Protein AF-A0A924XCR8-F1 (afdb_monomer_lite)

Secondary structure (DSSP, 8-state):
---HHHHHHHHHHHHHHHHHHS--------SS--HHHHHHS--S--

Sequence (46 aa):
RGDVAAVKAATDAGAAAARRVGELVSVHVIPRPHSSVDETLPIGIK

Foldseek 3Di:
DDAQVVLVVVQVVVQVVDVVVDDDPDTDDDRDDDPVCVVVDPPDDD

Structure (mmCIF, N/CA/C/O backbone):
data_AF-A0A924XCR8-F1
#
_entry.id   AF-A0A924XCR8-F1
#
loop_
_atom_site.group_PDB
_atom_site.id
_atom_site.type_symbol
_atom_site.label_atom_id
_atom_site.label_alt_id
_atom_site.label_comp_id
_atom_site.label_asym_id
_atom_site.label_entity_id
_atom_site.label_seq_id
_atom_site.pdbx_PDB_ins_code
_atom_site.Cartn_x
_atom_site.Cartn_y
_atom_site.Cartn_z
_atom_site.occupancy
_atom_site.B_iso_or_equiv
_atom_site.auth_seq_id
_atom_site.auth_comp_id
_atom_site.auth_asym_id
_atom_site.auth_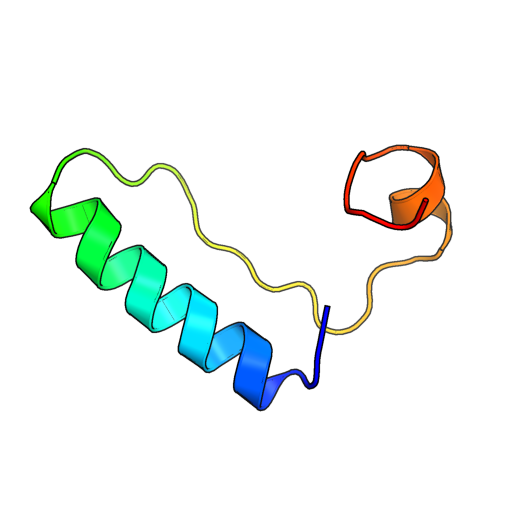atom_id
_atom_site.pdbx_PDB_model_num
ATOM 1 N N . ARG A 1 1 ? 6.902 -5.611 -2.566 1.00 75.75 1 ARG A N 1
ATOM 2 C CA . ARG A 1 1 ? 6.587 -5.783 -4.010 1.00 75.75 1 ARG A CA 1
ATOM 3 C C . ARG A 1 1 ? 5.809 -7.080 -4.198 1.00 75.75 1 ARG A C 1
ATOM 5 O O . ARG A 1 1 ? 5.951 -7.951 -3.353 1.00 75.75 1 ARG A O 1
ATOM 12 N N . GLY A 1 2 ? 4.998 -7.198 -5.248 1.00 84.19 2 GLY A N 1
ATOM 13 C CA . GLY A 1 2 ? 4.226 -8.405 -5.565 1.00 84.19 2 GLY A CA 1
ATOM 14 C C . GLY A 1 2 ? 3.477 -8.249 -6.888 1.00 84.19 2 GLY A C 1
ATOM 15 O O . GLY A 1 2 ? 3.632 -7.222 -7.553 1.00 84.19 2 GLY A O 1
ATOM 16 N N . ASP A 1 3 ? 2.654 -9.234 -7.247 1.00 91.25 3 ASP A N 1
ATOM 17 C CA . ASP A 1 3 ? 1.808 -9.160 -8.441 1.00 91.25 3 ASP A CA 1
ATOM 18 C C . ASP A 1 3 ? 0.845 -7.974 -8.362 1.00 91.25 3 ASP A C 1
ATOM 20 O O . ASP A 1 3 ? 0.352 -7.619 -7.288 1.00 91.25 3 ASP A O 1
ATOM 24 N N . VAL A 1 4 ? 0.535 -7.375 -9.513 1.00 92.50 4 VAL A N 1
ATOM 25 C CA . VAL A 1 4 ? -0.299 -6.163 -9.600 1.00 92.50 4 VAL A CA 1
ATOM 26 C C . VAL A 1 4 ? -1.636 -6.340 -8.876 1.00 92.50 4 VAL A C 1
ATOM 28 O O . VAL A 1 4 ? -2.091 -5.424 -8.194 1.00 92.50 4 VAL A O 1
ATOM 31 N N . ALA A 1 5 ? -2.240 -7.528 -8.973 1.00 91.38 5 ALA A N 1
ATOM 32 C CA . ALA A 1 5 ? -3.488 -7.848 -8.289 1.00 91.38 5 ALA A CA 1
ATOM 33 C C . ALA A 1 5 ? -3.336 -7.830 -6.758 1.00 91.38 5 ALA A C 1
ATOM 35 O O . ALA A 1 5 ? -4.155 -7.228 -6.065 1.00 91.38 5 ALA A O 1
ATOM 36 N N . ALA A 1 6 ? -2.262 -8.430 -6.237 1.00 94.12 6 ALA A N 1
ATOM 37 C CA . ALA A 1 6 ? -1.98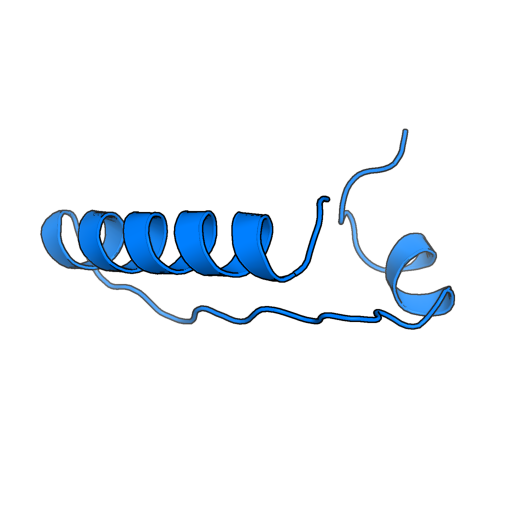6 -8.476 -4.805 1.00 94.12 6 ALA A CA 1
ATOM 38 C C . ALA A 1 6 ? -1.673 -7.081 -4.249 1.00 94.12 6 ALA A C 1
ATOM 40 O O . ALA A 1 6 ? -2.222 -6.682 -3.223 1.00 94.12 6 ALA A O 1
ATOM 41 N N . VAL A 1 7 ? -0.834 -6.312 -4.954 1.00 93.81 7 VAL A N 1
ATOM 42 C CA . VAL A 1 7 ? -0.476 -4.946 -4.546 1.00 93.81 7 VAL A CA 1
ATOM 43 C C . VAL A 1 7 ? -1.708 -4.045 -4.569 1.00 93.81 7 VAL A C 1
ATOM 45 O O . VAL A 1 7 ? -1.926 -3.300 -3.618 1.00 93.81 7 VAL A O 1
ATOM 48 N N . LYS A 1 8 ? -2.567 -4.149 -5.588 1.00 93.00 8 LYS A N 1
ATOM 49 C CA . LYS A 1 8 ? -3.818 -3.384 -5.638 1.00 93.00 8 LYS A CA 1
ATOM 50 C C . LYS A 1 8 ? -4.737 -3.709 -4.458 1.00 93.00 8 LYS A C 1
ATOM 52 O O . LYS A 1 8 ? -5.123 -2.794 -3.739 1.00 93.00 8 LYS A O 1
ATOM 57 N N . ALA A 1 9 ? -4.991 -4.991 -4.193 1.00 95.00 9 ALA A N 1
ATOM 58 C CA . ALA A 1 9 ? -5.838 -5.409 -3.076 1.00 95.00 9 ALA A CA 1
ATOM 59 C C . ALA A 1 9 ? -5.298 -4.933 -1.716 1.00 95.00 9 ALA A C 1
ATOM 61 O O . ALA A 1 9 ? -6.053 -4.418 -0.890 1.00 95.00 9 ALA A O 1
ATOM 62 N N . ALA A 1 10 ? -3.985 -5.051 -1.497 1.00 93.88 10 ALA A N 1
ATOM 63 C CA . ALA A 1 10 ? -3.344 -4.584 -0.273 1.00 93.88 10 ALA A CA 1
ATOM 64 C C . ALA A 1 10 ? -3.488 -3.065 -0.097 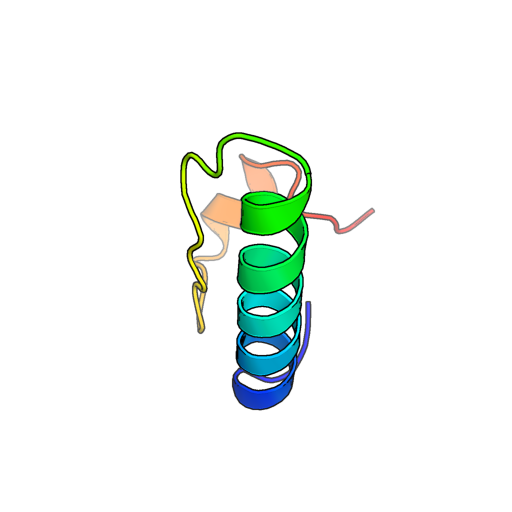1.00 93.88 10 ALA A C 1
ATOM 66 O O . ALA A 1 10 ? -3.792 -2.590 0.999 1.00 93.88 10 ALA A O 1
ATOM 67 N N . THR A 1 11 ? -3.301 -2.303 -1.177 1.00 93.94 11 THR A N 1
ATOM 68 C CA . THR A 1 11 ? -3.364 -0.840 -1.111 1.00 93.94 11 THR A CA 1
ATOM 69 C C . THR A 1 11 ? -4.799 -0.340 -0.941 1.00 93.94 11 THR A C 1
ATOM 71 O O . THR A 1 11 ? -5.017 0.593 -0.173 1.00 93.94 11 THR A O 1
ATOM 74 N N . ASP A 1 12 ? -5.787 -0.993 -1.558 1.00 93.88 12 ASP A N 1
ATOM 75 C CA . ASP A 1 12 ? -7.211 -0.678 -1.377 1.00 93.88 12 ASP A CA 1
ATOM 76 C C . ASP A 1 12 ? -7.663 -0.942 0.073 1.00 93.88 12 ASP A C 1
ATOM 78 O O . ASP A 1 12 ? -8.331 -0.107 0.692 1.00 93.88 12 ASP A O 1
ATOM 82 N N . ALA A 1 13 ? -7.236 -2.068 0.659 1.00 94.94 13 ALA A N 1
ATOM 83 C CA . ALA A 1 13 ? -7.492 -2.380 2.065 1.00 94.94 13 ALA A CA 1
ATOM 84 C C . ALA A 1 13 ? -6.821 -1.366 3.009 1.00 94.94 13 ALA A C 1
ATOM 86 O O . ALA A 1 13 ? -7.452 -0.871 3.948 1.00 94.94 13 ALA A O 1
ATOM 87 N N . GLY A 1 14 ? -5.564 -1.008 2.729 1.00 93.56 14 GLY A N 1
ATOM 88 C CA . GLY A 1 14 ? -4.822 0.007 3.476 1.00 93.56 14 GLY A CA 1
ATOM 89 C C . GLY A 1 14 ? -5.470 1.389 3.388 1.00 93.56 14 GLY A C 1
ATOM 90 O O . GLY A 1 14 ? -5.607 2.064 4.404 1.00 93.56 14 GLY A O 1
ATOM 91 N N . ALA A 1 15 ? -5.953 1.782 2.206 1.00 94.62 15 ALA A N 1
ATOM 92 C CA . ALA A 1 15 ? -6.665 3.038 1.991 1.00 94.62 15 ALA A CA 1
ATOM 93 C C . ALA A 1 15 ? -7.938 3.118 2.842 1.00 94.62 15 ALA A C 1
ATOM 95 O O . ALA A 1 15 ? -8.206 4.137 3.481 1.00 94.62 15 ALA A O 1
ATOM 96 N N . ALA A 1 16 ? -8.720 2.035 2.866 1.00 93.69 16 ALA A N 1
ATOM 97 C CA . ALA A 1 16 ? -9.945 1.956 3.651 1.00 93.69 16 ALA A CA 1
ATOM 98 C C . ALA A 1 16 ? -9.665 2.022 5.160 1.00 93.69 16 ALA A C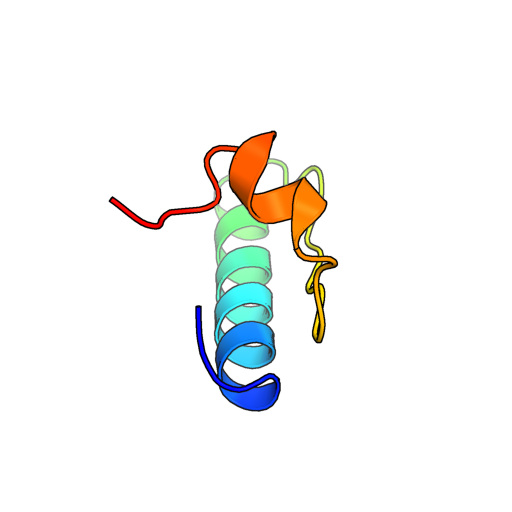 1
ATOM 100 O O . ALA A 1 16 ? -10.410 2.672 5.892 1.00 93.69 16 ALA A O 1
ATOM 101 N N . ALA A 1 17 ? -8.590 1.384 5.627 1.00 94.12 17 ALA A N 1
ATOM 102 C CA . ALA A 1 17 ? -8.170 1.450 7.023 1.00 94.12 17 ALA A CA 1
ATOM 103 C C . ALA A 1 17 ? -7.652 2.848 7.401 1.00 94.12 17 ALA A C 1
ATOM 105 O O . ALA A 1 17 ? -8.088 3.409 8.403 1.00 94.12 17 ALA A O 1
ATOM 106 N N . ALA A 1 18 ? -6.790 3.445 6.575 1.00 93.69 18 ALA A N 1
ATOM 107 C CA . ALA A 1 18 ? -6.214 4.766 6.81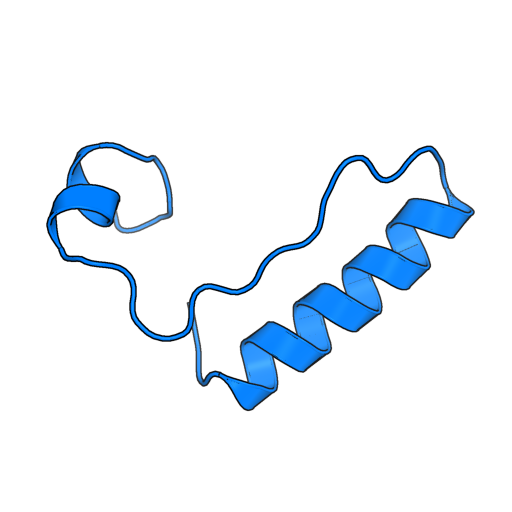4 1.00 93.69 18 ALA A CA 1
ATOM 108 C C . ALA A 1 18 ? -7.293 5.851 6.926 1.00 93.69 18 ALA A C 1
ATOM 110 O O . ALA A 1 18 ? -7.263 6.640 7.865 1.00 93.69 18 ALA A O 1
ATOM 111 N N . ARG A 1 19 ? -8.308 5.819 6.049 1.00 92.06 19 ARG A N 1
ATOM 112 C CA . ARG A 1 19 ? -9.458 6.743 6.093 1.00 92.06 19 ARG A CA 1
ATOM 113 C C . ARG A 1 19 ? -10.289 6.648 7.375 1.00 92.06 19 ARG A C 1
ATOM 115 O O . ARG A 1 19 ? -11.002 7.589 7.698 1.00 92.06 19 ARG A O 1
ATOM 122 N N . ARG A 1 20 ? -10.266 5.506 8.069 1.00 91.75 20 ARG A N 1
ATOM 123 C CA . ARG A 1 20 ? -11.012 5.313 9.326 1.00 91.75 20 ARG A CA 1
ATOM 124 C C . ARG A 1 20 ? -10.269 5.871 10.533 1.00 91.75 20 ARG A C 1
ATOM 126 O O . ARG A 1 20 ? -10.910 6.240 11.508 1.00 91.75 20 ARG A O 1
ATOM 133 N N . VAL A 1 21 ? -8.940 5.878 10.482 1.00 90.38 21 VAL A N 1
ATOM 134 C CA . VAL A 1 21 ? -8.082 6.249 11.615 1.00 90.38 21 VAL A CA 1
ATOM 135 C C . VAL A 1 21 ? -7.588 7.696 11.495 1.00 90.38 21 VAL A C 1
ATOM 137 O O . VAL A 1 21 ? -7.279 8.316 12.508 1.00 90.38 21 VAL A O 1
ATOM 140 N N . GLY A 1 22 ? -7.557 8.266 10.286 1.00 89.81 22 GLY A N 1
ATOM 141 C CA . GLY A 1 22 ? -7.141 9.648 10.064 1.00 89.81 22 GLY A CA 1
ATOM 142 C C . GLY A 1 22 ? -7.246 10.095 8.606 1.00 89.81 22 GLY A C 1
ATOM 143 O O . GLY A 1 22 ? -8.068 9.596 7.835 1.00 89.81 22 GLY A O 1
ATOM 144 N N . GLU A 1 23 ? -6.411 11.062 8.228 1.00 92.56 23 GLU A N 1
ATOM 145 C CA . GLU A 1 23 ? -6.402 11.628 6.880 1.00 92.56 23 GLU A CA 1
ATOM 146 C C . GLU A 1 23 ? -5.488 10.832 5.940 1.00 92.56 23 GLU A C 1
ATOM 148 O O . GLU A 1 23 ? -4.286 10.684 6.166 1.00 92.56 23 GLU A O 1
ATOM 153 N N . LEU A 1 24 ? -6.068 10.330 4.849 1.00 92.25 24 LEU A N 1
ATOM 154 C CA . LEU A 1 24 ? -5.327 9.676 3.779 1.00 92.25 24 LEU A CA 1
ATOM 155 C C . LEU A 1 24 ? -4.939 10.703 2.709 1.00 92.25 24 LEU A C 1
ATOM 157 O O . LEU A 1 24 ? -5.806 11.171 1.975 1.00 92.25 24 LEU A O 1
ATOM 161 N N . VAL A 1 25 ? -3.640 10.973 2.567 1.00 94.44 25 VAL A N 1
ATOM 162 C CA . VAL A 1 25 ? -3.122 11.931 1.572 1.00 94.44 25 VAL A CA 1
ATOM 163 C C . VAL A 1 25 ? -3.137 11.350 0.156 1.00 94.44 25 VAL A C 1
ATOM 165 O O . VAL A 1 25 ? -3.672 11.960 -0.765 1.00 94.44 25 VAL A O 1
ATOM 168 N N . SER A 1 26 ? -2.548 10.168 -0.052 1.00 92.00 26 SER A N 1
ATOM 169 C CA . SER A 1 26 ? -2.529 9.537 -1.375 1.00 92.00 26 SER A CA 1
ATOM 170 C C . SER A 1 26 ? -2.336 8.028 -1.305 1.00 92.00 26 SER A C 1
ATOM 172 O O . SER A 1 26 ? -1.751 7.495 -0.362 1.00 92.00 26 SER A O 1
ATOM 174 N N . VAL A 1 27 ? -2.842 7.351 -2.334 1.00 92.69 27 VAL A N 1
ATOM 175 C CA . VAL A 1 27 ? -2.669 5.920 -2.579 1.00 92.69 27 VAL A CA 1
ATOM 176 C C . VAL A 1 27 ? -2.397 5.736 -4.061 1.00 92.69 27 VAL A C 1
ATOM 178 O O . VAL A 1 27 ? -3.178 6.191 -4.895 1.00 92.69 27 VAL A O 1
ATOM 181 N N . HIS A 1 28 ? -1.290 5.077 -4.394 1.00 92.31 28 HIS A N 1
ATOM 182 C CA . HIS A 1 28 ? -0.910 4.838 -5.776 1.00 92.31 28 HIS A CA 1
ATOM 183 C C . HIS A 1 28 ? -0.192 3.500 -5.926 1.00 92.31 28 HIS A C 1
ATOM 185 O O . HIS A 1 28 ? 0.637 3.123 -5.100 1.00 92.31 28 HIS A O 1
ATOM 191 N N . VAL A 1 29 ? -0.508 2.798 -7.009 1.00 92.00 29 VAL A N 1
ATOM 192 C CA . VAL A 1 29 ? 0.152 1.555 -7.401 1.00 92.00 29 VAL A CA 1
ATOM 193 C C . VAL A 1 29 ? 0.839 1.803 -8.730 1.00 92.00 29 VAL A C 1
ATOM 195 O O . VAL A 1 29 ? 0.192 2.233 -9.682 1.00 92.00 29 VAL A O 1
ATOM 198 N N . ILE A 1 30 ? 2.132 1.485 -8.796 1.00 92.00 30 ILE A N 1
ATOM 199 C CA . ILE A 1 30 ? 2.937 1.538 -10.019 1.00 92.00 30 ILE A CA 1
ATOM 200 C C . ILE A 1 30 ? 3.201 0.090 -10.457 1.00 92.00 30 ILE A C 1
ATOM 202 O O . ILE A 1 30 ? 4.044 -0.575 -9.856 1.00 92.00 30 ILE A O 1
ATOM 206 N N . PRO A 1 31 ? 2.497 -0.434 -11.478 1.00 89.19 31 PRO A N 1
ATOM 207 C CA . PRO A 1 31 ? 2.625 -1.836 -11.886 1.00 89.19 31 PRO A CA 1
ATOM 208 C C . PRO A 1 31 ? 4.007 -2.206 -12.439 1.00 89.19 31 PRO A C 1
ATOM 210 O O . PRO A 1 31 ? 4.451 -3.340 -12.283 1.00 89.19 31 PRO A O 1
ATOM 213 N N . ARG A 1 32 ? 4.678 -1.263 -13.109 1.00 90.31 32 ARG A N 1
ATOM 214 C CA . ARG A 1 32 ? 6.030 -1.428 -13.658 1.00 90.31 32 ARG A CA 1
ATOM 215 C C . ARG A 1 32 ? 6.855 -0.169 -13.389 1.00 90.31 32 ARG A C 1
ATOM 217 O O . ARG A 1 32 ? 6.875 0.722 -14.237 1.00 90.31 32 ARG A O 1
ATOM 224 N N . PRO A 1 33 ? 7.481 -0.051 -12.209 1.00 87.69 33 PRO A N 1
ATOM 225 C CA . PRO A 1 33 ? 8.395 1.048 -11.949 1.00 87.69 33 PRO A CA 1
ATOM 226 C C . PRO A 1 33 ? 9.622 0.928 -12.858 1.00 87.69 33 PRO A C 1
ATOM 228 O O . PRO A 1 33 ? 10.082 -0.172 -13.168 1.00 87.69 33 PRO A O 1
ATOM 231 N N . HIS A 1 34 ? 10.136 2.069 -13.305 1.00 89.94 34 HIS A N 1
ATOM 232 C CA . HIS A 1 34 ? 11.402 2.125 -14.028 1.00 89.94 34 HIS A CA 1
ATOM 233 C C . HIS A 1 34 ? 12.564 1.814 -13.067 1.00 89.94 34 HIS A C 1
ATOM 235 O O . HIS A 1 34 ? 12.495 2.185 -11.898 1.00 89.94 34 HIS A O 1
ATOM 241 N N . SER A 1 35 ? 13.645 1.186 -13.539 1.00 86.06 35 SER A N 1
ATOM 242 C CA . SER A 1 35 ? 14.774 0.751 -12.690 1.00 86.06 35 SER A CA 1
ATOM 243 C C . SER A 1 35 ? 15.406 1.885 -11.871 1.00 86.06 35 SER A C 1
ATOM 245 O O . SER A 1 35 ? 15.716 1.699 -10.702 1.00 86.06 35 SER A O 1
ATOM 247 N N . SER A 1 36 ? 15.507 3.085 -12.447 1.00 87.50 36 SER A N 1
ATOM 248 C CA . SER A 1 36 ? 16.018 4.289 -11.762 1.00 87.50 36 SER A CA 1
ATOM 249 C C . SER A 1 36 ? 15.218 4.690 -10.504 1.00 87.50 36 SER A C 1
ATOM 251 O O . SER A 1 36 ? 15.750 5.354 -9.613 1.00 87.50 36 SER A O 1
ATOM 253 N N . VAL A 1 37 ? 13.952 4.273 -10.389 1.00 86.19 37 VAL A N 1
ATOM 254 C CA . VAL A 1 37 ? 13.120 4.532 -9.200 1.00 86.19 37 VAL A CA 1
ATOM 255 C C . VAL A 1 37 ? 13.645 3.738 -7.994 1.00 86.19 37 VAL A C 1
ATOM 257 O O . VAL A 1 37 ? 13.601 4.233 -6.872 1.00 86.19 37 VAL A O 1
ATOM 260 N N . ASP A 1 38 ? 14.197 2.544 -8.216 1.00 82.19 38 ASP A N 1
ATOM 261 C CA . ASP A 1 38 ? 14.697 1.660 -7.153 1.00 82.19 38 ASP A CA 1
ATOM 262 C C . ASP A 1 38 ? 16.014 2.173 -6.552 1.00 82.19 38 ASP A C 1
ATOM 264 O O . ASP A 1 38 ? 16.307 1.916 -5.388 1.00 82.19 38 ASP A O 1
ATOM 268 N N . GLU A 1 39 ? 16.791 2.922 -7.337 1.00 83.38 39 GLU A N 1
ATOM 269 C CA . GLU A 1 39 ? 18.064 3.525 -6.922 1.00 83.38 39 GLU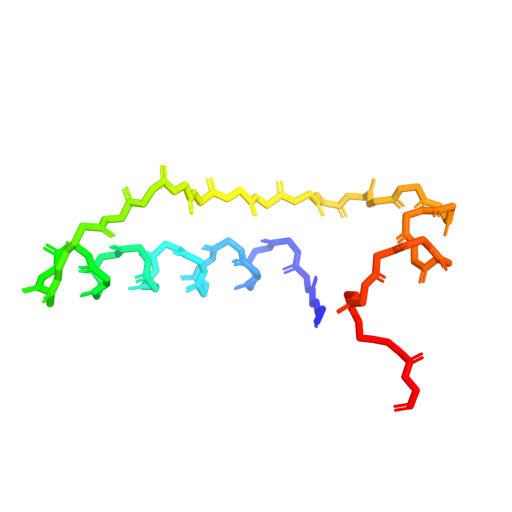 A CA 1
ATOM 270 C C . GLU A 1 39 ? 17.869 4.824 -6.129 1.00 83.38 39 GLU A C 1
ATOM 272 O O . GLU A 1 39 ? 18.689 5.174 -5.282 1.00 83.38 39 GLU A O 1
ATOM 277 N N . THR A 1 40 ? 16.790 5.555 -6.419 1.00 86.69 40 THR A N 1
ATOM 278 C CA . THR A 1 40 ? 16.557 6.916 -5.909 1.00 86.69 40 THR A CA 1
ATOM 279 C C . THR A 1 40 ? 15.573 6.969 -4.749 1.00 86.69 40 THR A C 1
ATOM 281 O O . THR A 1 40 ? 15.670 7.858 -3.902 1.00 86.69 40 THR A O 1
ATOM 284 N N . LEU A 1 41 ? 14.631 6.029 -4.682 1.00 84.75 41 LEU A N 1
ATOM 285 C CA . LEU A 1 41 ? 13.620 5.968 -3.633 1.00 84.75 41 LEU A CA 1
ATOM 286 C C . LEU A 1 41 ? 13.842 4.731 -2.754 1.00 84.75 41 LEU A C 1
ATOM 288 O O . LEU A 1 41 ? 14.155 3.657 -3.266 1.00 84.75 41 LEU A O 1
ATOM 292 N N . PRO A 1 42 ? 13.612 4.822 -1.432 1.00 79.88 42 PRO A N 1
ATOM 293 C CA . PRO A 1 42 ? 13.746 3.691 -0.518 1.00 79.88 42 PRO A CA 1
ATOM 294 C C . PRO A 1 42 ? 12.537 2.742 -0.620 1.00 79.88 42 PRO A C 1
ATOM 296 O O . PRO A 1 42 ? 11.849 2.470 0.358 1.00 79.88 42 PRO A O 1
ATOM 299 N N . ILE A 1 43 ? 12.263 2.217 -1.817 1.00 78.50 43 ILE A N 1
ATOM 300 C CA . ILE A 1 43 ? 11.145 1.300 -2.109 1.00 78.50 43 ILE A CA 1
ATOM 301 C C . ILE A 1 43 ? 11.493 -0.184 -1.895 1.00 78.50 43 ILE A C 1
ATOM 303 O O . ILE A 1 43 ? 10.785 -1.072 -2.379 1.00 78.50 43 ILE A O 1
ATOM 307 N N . GLY A 1 44 ? 12.544 -0.435 -1.104 1.00 65.00 44 GLY A N 1
ATOM 308 C CA . GLY A 1 44 ? 12.848 -1.710 -0.457 1.00 65.00 44 GLY A CA 1
ATOM 309 C C . GLY A 1 44 ? 13.417 -2.784 -1.379 1.00 65.00 44 GLY A C 1
ATOM 310 O O . GLY A 1 44 ? 12.682 -3.680 -1.786 1.00 65.00 44 GLY A O 1
ATOM 311 N N . ILE A 1 45 ? 14.730 -2.726 -1.626 1.00 56.53 45 ILE A N 1
ATOM 312 C CA . ILE A 1 45 ? 15.594 -3.898 -1.841 1.00 56.53 45 ILE A CA 1
ATOM 313 C C . ILE A 1 45 ? 16.940 -3.594 -1.165 1.00 56.53 45 ILE A C 1
ATOM 315 O O . ILE A 1 45 ? 17.807 -2.944 -1.746 1.00 56.53 45 ILE A O 1
ATOM 319 N N . LYS A 1 46 ? 17.101 -4.035 0.081 1.00 50.41 46 LYS A N 1
ATOM 320 C CA . LYS A 1 46 ? 18.405 -4.375 0.650 1.00 50.41 46 LYS A CA 1
ATOM 321 C C . LYS A 1 46 ? 18.231 -5.572 1.567 1.00 50.41 46 LYS A C 1
ATOM 323 O O . LYS A 1 46 ? 17.226 -5.567 2.312 1.00 50.41 46 LYS A O 1
#

pLDDT: mean 87.95, std 9.4, range [50.41, 95.0]

Radius of gyration: 12.42 Å; chains: 1; bounding box: 29×21×26 Å